Protein AF-A0A822ZTQ2-F1 (afdb_monomer_lite)

InterPro domains:
  IPR008930 Terpenoid cyclases/protein prenyltransferase alpha-alpha toroid [SSF48239] (1-76)
  IPR018333 Squalene cyclase [PTHR11764] (1-76)
  IPR032697 Squalene cyclase, N-terminal [PF13249] (3-76)

pLDDT: mean 95.67, std 2.33, range [83.5, 98.31]

Sequence (76 aa):
MFSTVLNYISTSILGEGPEGGRDRAVPRARKWIHDHGGATTIPSWGKTWLSIFGVYEWEGSNPMPPEFWLLPSFFP

Radius of gyration: 16.38 Å; chains: 1; bounding box: 33×24×50 Å

Structure (mmCIF, N/CA/C/O backbone):
data_AF-A0A822ZTQ2-F1
#
_entry.id   AF-A0A822ZTQ2-F1
#
loop_
_atom_site.group_PDB
_atom_site.id
_atom_site.type_symbol
_atom_site.label_atom_id
_atom_site.label_alt_id
_atom_site.label_comp_id
_atom_site.label_asym_id
_atom_site.label_entity_id
_atom_site.label_seq_id
_atom_site.pdbx_PDB_ins_code
_atom_site.Cartn_x
_atom_site.Cartn_y
_atom_site.Cartn_z
_atom_site.occupancy
_atom_site.B_iso_or_equiv
_atom_site.auth_seq_id
_atom_site.auth_comp_id
_atom_site.auth_asym_id
_atom_site.auth_atom_id
_atom_site.pdbx_PDB_model_num
ATOM 1 N N . MET A 1 1 ? -10.844 -2.443 0.834 1.00 96.38 1 MET A N 1
ATOM 2 C CA . MET A 1 1 ? -9.470 -2.396 1.372 1.00 96.38 1 MET A CA 1
ATOM 3 C C . MET A 1 1 ? -8.737 -1.122 0.956 1.00 96.38 1 MET A C 1
ATOM 5 O O . MET A 1 1 ? -8.480 -0.313 1.831 1.00 96.38 1 MET A O 1
ATOM 9 N N . PHE A 1 2 ? -8.483 -0.888 -0.342 1.00 96.88 2 PHE A N 1
ATOM 10 C CA . PHE A 1 2 ? -7.735 0.281 -0.856 1.00 96.88 2 PHE A CA 1
ATOM 11 C C . PHE A 1 2 ? -8.146 1.635 -0.257 1.00 96.88 2 PHE A C 1
ATOM 13 O O . PHE A 1 2 ? -7.377 2.228 0.495 1.00 96.88 2 PHE A O 1
ATOM 20 N N . SER A 1 3 ? -9.374 2.090 -0.523 1.00 97.38 3 SER A N 1
ATOM 21 C CA . SER A 1 3 ? -9.834 3.406 -0.065 1.00 97.38 3 SER A CA 1
ATOM 22 C C . SER A 1 3 ? -9.869 3.517 1.456 1.00 97.38 3 SER A C 1
ATOM 24 O O . SER A 1 3 ? -9.461 4.540 1.995 1.00 97.38 3 SER A O 1
ATOM 26 N N . THR A 1 4 ? -10.321 2.477 2.163 1.00 97.75 4 THR A N 1
ATOM 27 C CA . THR A 1 4 ? -10.415 2.509 3.629 1.00 97.75 4 THR A CA 1
ATOM 28 C C .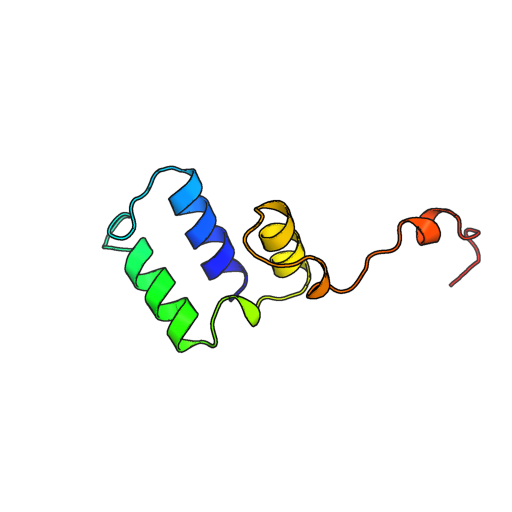 THR A 1 4 ? -9.041 2.622 4.280 1.00 97.75 4 THR A C 1
ATOM 30 O O . THR A 1 4 ? -8.872 3.458 5.156 1.00 97.75 4 THR A O 1
ATOM 33 N N . VAL A 1 5 ? -8.055 1.830 3.842 1.00 98.06 5 VAL A N 1
ATOM 34 C CA . VAL A 1 5 ? -6.692 1.867 4.399 1.00 98.06 5 VAL A CA 1
ATOM 35 C C . VAL A 1 5 ? -6.017 3.202 4.107 1.00 98.06 5 VAL A C 1
ATOM 37 O O . VAL A 1 5 ? -5.465 3.805 5.023 1.00 98.06 5 VAL A O 1
ATOM 40 N N . LEU A 1 6 ? -6.083 3.689 2.863 1.00 97.69 6 LEU A N 1
ATOM 41 C CA . LEU A 1 6 ? -5.435 4.952 2.509 1.00 97.69 6 LEU A CA 1
ATOM 42 C C . LEU A 1 6 ? -6.060 6.137 3.244 1.00 97.69 6 LEU A C 1
ATOM 44 O O . LEU A 1 6 ? -5.325 6.920 3.830 1.00 97.69 6 LEU A O 1
ATOM 48 N N . ASN A 1 7 ? -7.393 6.230 3.305 1.00 96.81 7 ASN A N 1
ATOM 49 C CA . ASN A 1 7 ? -8.042 7.306 4.059 1.00 96.81 7 ASN A CA 1
ATOM 50 C C . ASN A 1 7 ? -7.800 7.177 5.568 1.00 96.81 7 ASN A C 1
ATOM 52 O O . ASN A 1 7 ? -7.605 8.187 6.235 1.00 96.81 7 ASN A O 1
ATOM 56 N N . TYR A 1 8 ? -7.757 5.957 6.112 1.00 97.12 8 TYR A N 1
ATOM 57 C CA . TYR A 1 8 ? -7.378 5.731 7.507 1.00 97.12 8 TYR A CA 1
ATOM 58 C C . TYR A 1 8 ? -5.968 6.279 7.796 1.00 97.12 8 TYR A C 1
ATOM 60 O O . TYR A 1 8 ? -5.785 7.038 8.745 1.00 97.12 8 TYR A O 1
ATOM 68 N N . ILE A 1 9 ? -4.989 5.997 6.933 1.00 95.88 9 ILE A N 1
ATOM 69 C CA . ILE A 1 9 ? -3.636 6.563 7.055 1.00 95.88 9 ILE A CA 1
ATOM 70 C C . ILE A 1 9 ? -3.655 8.085 6.892 1.00 95.88 9 ILE A C 1
ATOM 72 O O . ILE A 1 9 ? -3.021 8.782 7.680 1.00 95.88 9 ILE A O 1
ATOM 76 N N . SER A 1 10 ? -4.419 8.622 5.935 1.00 96.25 10 SER A N 1
ATOM 77 C CA . SER A 1 10 ? -4.566 10.070 5.760 1.00 96.25 10 SER A CA 1
ATOM 78 C C . SER A 1 10 ? -5.092 10.751 7.022 1.00 96.25 10 SER A C 1
ATOM 80 O O . SER A 1 10 ? -4.570 11.797 7.389 1.00 96.25 10 SER A O 1
ATOM 82 N N . THR A 1 11 ? -6.061 10.156 7.730 1.00 95.56 11 THR A N 1
ATOM 83 C CA . THR A 1 11 ? -6.527 10.716 9.010 1.00 95.56 11 THR A CA 1
ATOM 84 C C . THR A 1 11 ? -5.411 10.764 10.051 1.00 95.56 11 THR A C 1
ATOM 86 O O . THR A 1 11 ? -5.249 11.786 10.712 1.00 95.56 11 THR A O 1
ATOM 89 N N . S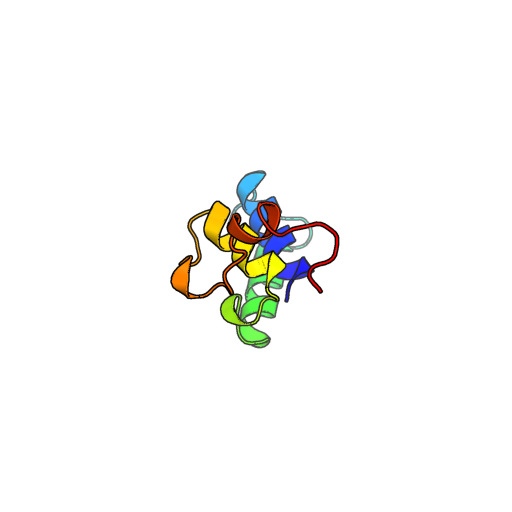ER A 1 12 ? -4.574 9.724 10.138 1.00 92.69 12 SER A N 1
ATOM 90 C CA . SER A 1 12 ? -3.413 9.719 11.036 1.00 92.69 12 SER A CA 1
ATOM 91 C C . SER A 1 12 ? -2.370 10.778 10.659 1.00 92.69 12 SER A C 1
ATOM 93 O O . SER A 1 12 ? -1.860 11.463 11.539 1.00 92.69 12 SER A O 1
ATOM 95 N N . ILE A 1 13 ? -2.089 10.966 9.364 1.00 95.38 13 ILE A N 1
ATOM 96 C CA . ILE A 1 13 ? -1.180 12.018 8.868 1.00 95.38 13 ILE A CA 1
ATOM 97 C C . ILE A 1 13 ? -1.717 13.417 9.202 1.00 95.38 13 ILE A C 1
ATOM 99 O O . ILE A 1 13 ? -0.946 14.310 9.541 1.00 95.38 13 ILE A O 1
ATOM 103 N N . LEU A 1 14 ? -3.037 13.603 9.145 1.00 96.25 14 LEU A N 1
ATOM 104 C CA . LEU A 1 14 ? -3.707 14.856 9.506 1.00 96.25 14 LEU A CA 1
ATOM 105 C C . LEU A 1 14 ? -3.808 15.086 11.026 1.00 96.25 14 LEU A C 1
ATOM 107 O O . LEU A 1 14 ? -4.370 16.094 11.448 1.00 96.25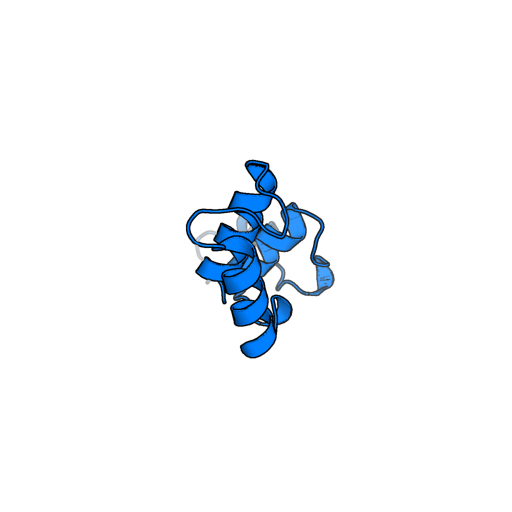 14 LEU A O 1
ATOM 111 N N . GLY A 1 15 ? -3.252 14.190 11.846 1.00 95.50 15 GLY A N 1
ATOM 112 C CA . GLY A 1 15 ? -3.177 14.343 13.299 1.00 95.50 15 GLY A CA 1
ATOM 113 C C . GLY A 1 15 ? -4.361 13.763 14.073 1.00 95.50 15 GLY A C 1
ATOM 114 O O . GLY A 1 15 ? -4.440 13.962 15.285 1.00 95.50 15 GLY A O 1
ATOM 115 N N . GLU A 1 16 ? -5.270 13.028 13.425 1.00 96.44 16 GLU A N 1
ATOM 116 C CA . GLU A 1 16 ? -6.335 12.322 14.139 1.00 96.44 16 GLU A CA 1
ATOM 117 C C . GLU A 1 16 ? -5.756 11.172 14.970 1.00 96.44 16 GLU A C 1
ATOM 119 O O . GLU A 1 16 ? -5.017 10.312 14.478 1.00 96.44 16 GLU A O 1
ATOM 124 N N . GLY A 1 17 ? -6.123 11.139 16.251 1.00 94.81 17 GLY A N 1
ATOM 125 C CA . GLY A 1 17 ? -5.730 10.063 17.154 1.00 94.81 17 GLY A CA 1
ATOM 126 C C . GLY A 1 17 ? -6.445 8.735 16.851 1.00 94.81 17 GLY A C 1
ATOM 127 O O . GLY A 1 17 ? -7.426 8.702 16.109 1.00 94.81 17 GLY A O 1
ATOM 128 N N . PRO A 1 18 ? -6.026 7.621 17.484 1.00 93.50 18 PRO A N 1
ATOM 129 C CA . PRO A 1 18 ? -6.647 6.298 17.319 1.00 93.50 18 PRO A CA 1
ATOM 130 C C . PRO A 1 18 ? -8.155 6.242 17.600 1.00 93.50 18 PRO A C 1
ATOM 132 O O . PRO A 1 18 ? -8.846 5.398 17.037 1.00 93.50 18 PRO A O 1
ATOM 135 N N . GLU A 1 19 ? -8.644 7.142 18.454 1.00 95.50 19 GLU A N 1
ATOM 136 C CA . GLU A 1 19 ? -10.055 7.293 18.833 1.00 95.50 19 GLU A CA 1
ATOM 137 C C . GLU A 1 19 ? -10.732 8.501 18.159 1.00 95.50 19 GLU A C 1
ATOM 139 O O . GLU A 1 19 ? -11.862 8.849 18.499 1.00 95.50 19 GLU A O 1
ATOM 144 N N . GLY A 1 20 ? -10.028 9.150 17.228 1.00 93.81 20 GLY A N 1
ATOM 145 C CA . GLY A 1 20 ? -10.427 10.390 16.574 1.00 93.81 20 GLY A CA 1
ATOM 146 C C . GLY A 1 20 ? -11.369 10.217 15.383 1.00 93.81 20 GLY A C 1
ATOM 147 O O . GLY A 1 20 ? -11.902 9.137 15.084 1.00 93.81 20 GLY A O 1
ATOM 148 N N . GLY A 1 21 ? -11.557 11.329 14.680 1.00 93.25 21 GLY A N 1
ATOM 149 C CA . GLY A 1 21 ? -12.471 11.481 13.562 1.00 93.25 21 GLY A CA 1
ATOM 150 C C . GLY A 1 21 ? -13.936 11.606 13.984 1.00 93.25 21 GLY A C 1
ATOM 151 O O . GLY A 1 21 ? -14.385 11.093 15.015 1.00 93.25 21 GLY A O 1
ATOM 152 N N . ARG A 1 22 ? -14.719 12.267 13.128 1.00 92.12 22 ARG A N 1
ATOM 153 C CA . ARG A 1 22 ? -16.170 12.409 13.295 1.00 92.12 22 ARG A CA 1
ATOM 154 C C . ARG A 1 22 ? -16.827 11.041 13.497 1.00 92.12 22 ARG A C 1
ATOM 156 O O . ARG A 1 22 ? -16.545 10.103 12.755 1.00 92.12 22 ARG A O 1
ATOM 163 N N . ASP A 1 23 ? -17.699 10.935 14.496 1.00 93.44 23 ASP A N 1
ATOM 164 C CA . ASP A 1 23 ? -18.440 9.707 14.816 1.00 93.44 23 ASP A CA 1
ATOM 165 C C . ASP A 1 23 ? -17.531 8.472 14.991 1.00 93.44 23 ASP A C 1
ATOM 167 O O . ASP A 1 23 ? -17.877 7.356 14.584 1.00 93.44 23 ASP A O 1
ATOM 171 N N . ARG A 1 24 ? -16.336 8.681 15.571 1.00 94.94 24 ARG A N 1
ATOM 172 C CA . ARG A 1 24 ? -15.311 7.647 15.785 1.00 94.94 24 ARG A CA 1
ATOM 173 C C . ARG A 1 24 ? -14.934 6.934 14.480 1.00 94.94 24 ARG A C 1
ATOM 175 O O . ARG A 1 24 ? -14.838 5.704 14.424 1.00 94.94 24 ARG A O 1
ATOM 182 N N . ALA A 1 25 ? -14.755 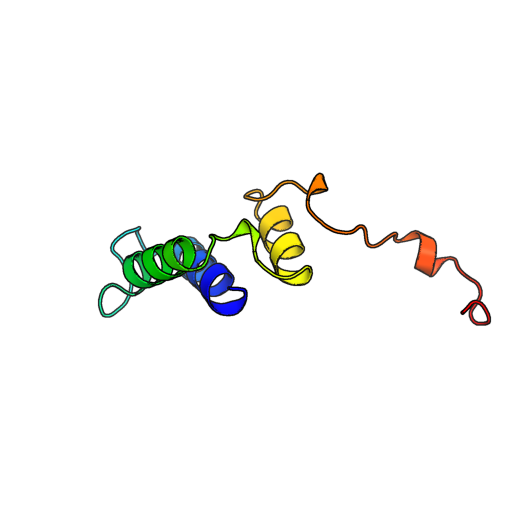7.697 13.401 1.00 95.50 25 ALA A N 1
ATOM 183 C CA . ALA A 1 25 ? -14.424 7.160 12.083 1.00 95.50 25 ALA A CA 1
ATOM 184 C C . ALA A 1 25 ? -13.107 6.363 12.073 1.00 95.50 25 ALA A C 1
ATOM 186 O O . ALA A 1 25 ? -13.056 5.307 11.441 1.00 95.50 25 ALA A O 1
ATOM 187 N N . VAL A 1 26 ? -12.075 6.811 12.800 1.00 97.56 26 VAL A N 1
ATOM 188 C CA . VAL A 1 26 ? -10.758 6.149 12.848 1.00 97.56 26 VAL A CA 1
ATOM 189 C C . VAL A 1 26 ? -10.842 4.723 13.417 1.00 97.56 26 VAL A C 1
ATOM 191 O O . VAL A 1 26 ? -10.467 3.783 12.705 1.00 97.56 26 VAL A O 1
ATOM 194 N N . PRO A 1 27 ? -11.382 4.484 14.631 1.00 97.88 27 PRO A N 1
ATOM 195 C CA . PRO A 1 27 ? -11.474 3.127 15.171 1.00 97.88 27 PRO A CA 1
ATOM 196 C C . PRO A 1 27 ? -12.455 2.246 14.379 1.00 97.88 27 PRO A C 1
ATOM 198 O O . PRO A 1 27 ? -12.228 1.043 14.244 1.00 97.88 27 PRO A O 1
ATOM 201 N N . ARG A 1 28 ? -13.508 2.821 13.777 1.00 97.50 28 ARG A N 1
ATOM 202 C CA . ARG A 1 28 ? -14.420 2.084 12.883 1.00 97.50 28 ARG A CA 1
ATOM 203 C C . ARG A 1 28 ? -13.726 1.611 11.609 1.00 97.50 28 ARG A C 1
ATOM 205 O O . ARG A 1 28 ? -13.898 0.456 11.224 1.00 97.50 28 ARG A O 1
ATOM 212 N N . ALA A 1 29 ? -12.939 2.477 10.973 1.00 97.88 29 ALA A N 1
ATOM 213 C CA . ALA A 1 29 ? -12.152 2.122 9.799 1.00 97.88 29 ALA A CA 1
ATOM 214 C C . ALA A 1 29 ? -11.115 1.047 10.143 1.00 97.88 29 ALA A C 1
ATOM 216 O O . ALA A 1 29 ? -11.025 0.050 9.428 1.00 97.88 29 ALA A O 1
ATOM 217 N N . ARG A 1 30 ? -10.412 1.182 11.279 1.00 97.75 30 ARG A N 1
ATOM 218 C CA . ARG A 1 30 ? -9.480 0.159 11.780 1.00 97.75 30 ARG A CA 1
ATOM 219 C C . ARG A 1 30 ? -10.171 -1.193 11.966 1.00 97.75 30 ARG A C 1
ATOM 221 O O . ARG A 1 30 ? -9.679 -2.196 11.456 1.00 97.75 30 ARG A O 1
ATOM 228 N N . LYS A 1 31 ? -11.327 -1.223 12.640 1.00 98.19 31 LYS A N 1
ATOM 229 C CA . LYS A 1 31 ? -12.112 -2.453 12.822 1.00 98.19 31 LYS A CA 1
ATOM 230 C C . LYS A 1 31 ? -12.488 -3.072 11.476 1.00 98.19 31 LYS A C 1
ATOM 232 O O . LYS A 1 31 ? -12.238 -4.251 11.259 1.00 98.19 31 LYS A O 1
ATOM 237 N N . TRP A 1 32 ? -13.027 -2.267 10.560 1.00 98.25 32 TRP A N 1
ATOM 238 C CA . TRP A 1 32 ? -13.404 -2.735 9.228 1.00 98.25 32 TRP A CA 1
ATOM 239 C C . TRP A 1 32 ? -12.209 -3.334 8.475 1.00 98.25 32 TRP A C 1
ATOM 241 O O . TRP A 1 32 ? -12.347 -4.393 7.873 1.00 98.25 32 TRP A O 1
ATOM 251 N N . ILE A 1 33 ? -11.027 -2.708 8.543 1.00 98.31 33 ILE A N 1
ATOM 252 C CA . ILE A 1 33 ? -9.798 -3.227 7.924 1.00 98.31 33 ILE A CA 1
ATOM 253 C C . ILE A 1 33 ? -9.457 -4.614 8.478 1.00 98.31 33 ILE A C 1
ATOM 255 O O . ILE A 1 33 ? -9.232 -5.532 7.691 1.00 98.31 33 ILE A O 1
ATOM 259 N N . HIS A 1 34 ? -9.447 -4.791 9.801 1.00 97.88 34 HIS A N 1
ATOM 260 C CA . HIS A 1 34 ? -9.135 -6.087 10.413 1.00 97.88 34 HIS A CA 1
ATOM 261 C C . HIS A 1 34 ? -10.171 -7.166 10.078 1.00 97.88 34 HIS A C 1
ATOM 263 O O . HIS A 1 34 ? -9.783 -8.268 9.700 1.00 97.88 34 HIS A O 1
ATOM 269 N N . ASP A 1 35 ? -11.465 -6.836 10.129 1.00 98.19 35 ASP A N 1
ATOM 270 C CA . ASP A 1 35 ? -1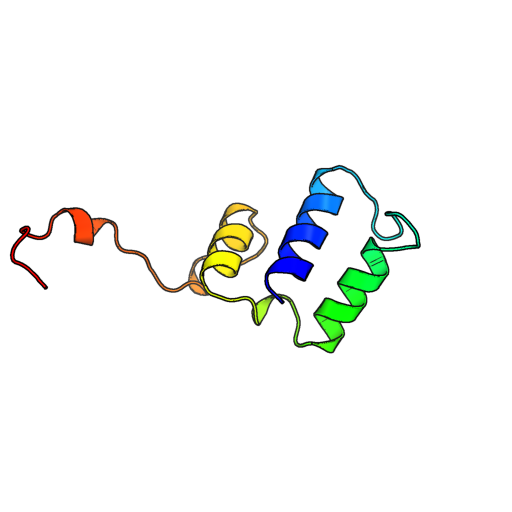2.551 -7.774 9.810 1.00 98.19 35 ASP A CA 1
ATOM 271 C C . ASP A 1 35 ? -12.508 -8.260 8.344 1.00 98.19 35 ASP A C 1
ATOM 273 O O . ASP A 1 35 ? -13.043 -9.319 8.030 1.00 98.19 35 ASP A O 1
ATOM 277 N N . HIS A 1 36 ? -11.870 -7.503 7.442 1.00 97.50 36 HIS A N 1
ATOM 278 C CA . HIS A 1 36 ? -11.810 -7.792 6.001 1.00 97.50 36 HIS A CA 1
ATOM 279 C C . HIS A 1 36 ? -10.415 -8.244 5.536 1.00 97.50 36 HIS A C 1
ATOM 281 O O . HIS A 1 36 ? -10.026 -7.991 4.396 1.00 97.50 36 HIS A O 1
ATOM 287 N N . GLY A 1 37 ? -9.653 -8.906 6.411 1.00 95.94 37 GLY A N 1
ATOM 288 C CA . GLY A 1 37 ? -8.371 -9.533 6.060 1.00 95.94 37 GLY A CA 1
ATOM 289 C C . GLY A 1 37 ? -7.142 -8.635 6.222 1.00 95.94 37 GLY A C 1
ATOM 290 O O . GLY A 1 37 ? -6.031 -9.054 5.910 1.00 95.94 37 GLY A O 1
ATOM 291 N N . GLY A 1 38 ? -7.311 -7.420 6.742 1.00 97.06 38 GLY A N 1
ATOM 292 C CA . GLY A 1 38 ? -6.208 -6.519 7.058 1.00 97.06 38 GLY A CA 1
ATOM 293 C C . GLY A 1 38 ? -5.599 -5.812 5.846 1.00 97.06 38 GLY A C 1
ATOM 294 O O . GLY A 1 38 ? -5.895 -6.101 4.684 1.00 97.06 38 GLY A O 1
ATOM 295 N N . ALA A 1 39 ? -4.704 -4.863 6.131 1.00 96.94 39 ALA A N 1
ATOM 296 C CA . ALA A 1 39 ? -4.087 -4.002 5.121 1.00 96.94 39 ALA A CA 1
ATOM 297 C C . ALA A 1 39 ? -3.209 -4.758 4.103 1.00 96.94 39 ALA A C 1
ATOM 299 O O . ALA A 1 39 ? -2.942 -4.233 3.029 1.00 96.94 39 ALA A O 1
ATOM 300 N N . THR A 1 40 ? -2.804 -5.998 4.387 1.00 95.00 40 THR A N 1
ATOM 301 C CA . THR A 1 40 ? -2.012 -6.835 3.468 1.00 95.00 40 THR A CA 1
ATOM 302 C C . THR A 1 40 ? -2.794 -7.268 2.223 1.00 95.00 40 THR A C 1
ATOM 304 O O . THR A 1 40 ? -2.183 -7.568 1.198 1.00 95.00 40 THR A O 1
ATOM 307 N N . THR A 1 41 ? -4.132 -7.243 2.270 1.00 95.69 41 THR A N 1
ATOM 308 C CA . THR A 1 41 ? -5.024 -7.559 1.133 1.00 95.69 41 THR A CA 1
ATOM 309 C C . THR A 1 41 ? -5.259 -6.370 0.190 1.00 95.69 41 THR A C 1
ATOM 311 O O . THR A 1 41 ? -6.085 -6.430 -0.723 1.00 95.69 41 THR A O 1
ATOM 314 N N . ILE A 1 42 ? -4.565 -5.249 0.408 1.00 97.50 42 ILE A N 1
ATOM 315 C CA . ILE A 1 42 ? -4.668 -4.056 -0.431 1.00 97.50 42 ILE A CA 1
ATOM 316 C C . ILE A 1 42 ? -4.124 -4.327 -1.857 1.00 97.50 42 ILE A C 1
ATOM 318 O O . ILE A 1 42 ? -3.146 -5.065 -2.008 1.00 97.50 42 ILE A O 1
ATOM 322 N N . PRO A 1 43 ? -4.726 -3.755 -2.922 1.00 96.69 43 PRO A N 1
ATOM 323 C CA . PRO A 1 43 ? -4.218 -3.907 -4.291 1.00 96.69 43 PRO A CA 1
ATOM 324 C C . PRO A 1 43 ? -2.822 -3.294 -4.480 1.00 96.69 43 PRO A C 1
ATOM 326 O O . PRO A 1 43 ? -2.361 -2.512 -3.648 1.00 96.69 43 PRO A O 1
ATOM 329 N N . SER A 1 44 ? -2.178 -3.613 -5.610 1.00 95.56 44 SER A N 1
ATOM 330 C CA . SER A 1 44 ? -0.784 -3.251 -5.936 1.00 95.56 44 SER A CA 1
ATOM 331 C C . SER A 1 44 ? -0.439 -1.787 -5.654 1.00 95.56 44 SER A C 1
ATOM 333 O O . SER A 1 44 ? 0.474 -1.518 -4.882 1.00 95.56 44 SER A O 1
ATOM 335 N N . TRP A 1 45 ? -1.222 -0.846 -6.184 1.00 95.44 45 TRP A N 1
ATOM 336 C CA . TRP A 1 45 ? -1.022 0.589 -5.954 1.00 95.44 45 TRP A CA 1
ATOM 337 C C . TRP A 1 45 ? -1.110 0.987 -4.480 1.00 95.44 45 TRP A C 1
ATOM 339 O O . TRP A 1 45 ? -0.435 1.911 -4.037 1.00 95.44 45 TRP A O 1
ATOM 349 N N . GLY A 1 46 ? -1.931 0.286 -3.698 1.00 96.94 46 GLY A N 1
ATOM 350 C CA . GLY A 1 46 ? -1.999 0.500 -2.259 1.00 96.94 46 GLY A CA 1
ATOM 351 C C . GLY A 1 46 ? -0.729 0.039 -1.565 1.00 96.94 46 GLY A C 1
ATOM 352 O O . GLY A 1 46 ? -0.204 0.781 -0.745 1.00 96.94 46 GLY A O 1
ATOM 353 N N . LYS A 1 47 ? -0.192 -1.128 -1.938 1.00 97.06 47 LYS A N 1
ATOM 354 C CA . LYS A 1 47 ? 1.083 -1.624 -1.402 1.00 97.06 47 LYS A CA 1
ATOM 355 C C . LYS A 1 47 ? 2.228 -0.655 -1.685 1.00 97.06 47 LYS A C 1
ATOM 357 O O . LYS A 1 47 ? 3.007 -0.376 -0.780 1.00 97.06 47 LYS A O 1
ATOM 362 N N . THR A 1 48 ? 2.278 -0.079 -2.889 1.00 95.75 48 THR A N 1
ATOM 363 C CA . THR A 1 48 ? 3.251 0.965 -3.240 1.00 95.75 48 THR A CA 1
ATOM 364 C C . THR A 1 48 ? 3.163 2.152 -2.281 1.00 95.75 48 THR A C 1
ATOM 366 O O . THR A 1 48 ? 4.170 2.521 -1.688 1.00 95.75 48 THR A O 1
ATOM 369 N N . TRP A 1 49 ? 1.967 2.708 -2.048 1.00 96.38 49 TRP A N 1
ATOM 370 C CA . TRP A 1 49 ? 1.792 3.810 -1.093 1.00 96.38 49 TRP A CA 1
ATOM 371 C C . TRP A 1 49 ? 2.169 3.427 0.340 1.00 96.38 49 TRP A C 1
ATOM 373 O O . TRP A 1 49 ? 2.856 4.191 1.010 1.00 96.38 49 TRP A O 1
ATOM 383 N N . LEU A 1 50 ? 1.773 2.242 0.811 1.00 97.00 50 LEU A N 1
ATOM 384 C CA . LEU A 1 50 ? 2.154 1.762 2.143 1.00 97.00 50 LEU A CA 1
ATOM 385 C C . LEU A 1 50 ? 3.672 1.596 2.295 1.00 97.00 50 LEU A C 1
ATOM 387 O O . LEU A 1 50 ? 4.212 1.900 3.357 1.00 97.00 50 LEU A O 1
ATOM 391 N N . SER A 1 51 ? 4.352 1.156 1.234 1.00 96.69 51 SER A N 1
ATOM 392 C CA . SER A 1 51 ? 5.812 1.015 1.212 1.00 96.69 51 SER A CA 1
ATOM 393 C C . SER A 1 51 ? 6.506 2.378 1.212 1.00 96.69 51 SER A C 1
ATOM 395 O O . SER A 1 51 ? 7.469 2.576 1.946 1.00 96.69 51 SER A O 1
ATOM 397 N N . ILE A 1 52 ? 5.968 3.360 0.472 1.00 96.00 52 ILE A N 1
ATOM 398 C CA . ILE A 1 52 ? 6.424 4.762 0.515 1.00 96.00 52 ILE A CA 1
ATOM 399 C C . ILE A 1 52 ? 6.284 5.340 1.930 1.00 96.00 52 ILE A C 1
ATOM 401 O O . ILE A 1 52 ? 7.182 6.033 2.399 1.00 96.00 52 ILE A O 1
ATOM 405 N N . PHE A 1 53 ? 5.186 5.038 2.629 1.00 95.75 53 PHE A N 1
ATOM 406 C CA . PHE A 1 53 ? 4.985 5.456 4.020 1.00 95.75 53 PHE A CA 1
ATOM 407 C C . PHE A 1 53 ? 5.808 4.651 5.042 1.00 95.75 53 PHE A C 1
ATOM 409 O O . PHE A 1 53 ? 5.770 4.978 6.226 1.00 95.75 53 PHE A O 1
ATOM 416 N N . GLY A 1 54 ? 6.535 3.609 4.623 1.00 96.50 54 GLY A N 1
ATOM 417 C CA . GLY A 1 54 ? 7.370 2.788 5.506 1.00 96.50 54 GLY A CA 1
ATOM 418 C C . GLY A 1 54 ? 6.595 1.841 6.428 1.00 96.50 54 GLY A C 1
ATOM 419 O O . GLY A 1 54 ? 7.127 1.418 7.450 1.00 96.50 54 GLY A O 1
ATOM 420 N N . VAL A 1 55 ? 5.339 1.513 6.100 1.00 96.50 55 VAL A N 1
ATOM 421 C CA . VAL A 1 55 ? 4.477 0.608 6.896 1.00 96.50 55 VAL A CA 1
ATOM 422 C C . VAL A 1 55 ? 4.192 -0.725 6.194 1.00 96.50 55 VAL A C 1
ATOM 424 O O . VAL A 1 55 ? 3.349 -1.504 6.641 1.00 96.50 55 VAL A O 1
ATOM 427 N N . TYR A 1 56 ? 4.862 -0.978 5.071 1.00 97.12 56 TYR A N 1
ATOM 428 C CA . TYR A 1 56 ? 4.804 -2.222 4.312 1.00 97.12 56 TYR A CA 1
ATOM 429 C C . TYR A 1 56 ? 6.151 -2.459 3.624 1.00 97.12 56 TYR A C 1
ATOM 431 O O . TYR A 1 56 ? 6.759 -1.516 3.125 1.00 97.12 56 TYR A O 1
ATOM 439 N N . GLU A 1 57 ? 6.613 -3.706 3.596 1.00 97.25 57 GLU A N 1
ATOM 440 C CA . GLU A 1 57 ? 7.892 -4.058 2.974 1.00 97.25 57 GLU A CA 1
ATOM 441 C C . GLU A 1 57 ? 7.800 -4.006 1.445 1.00 97.25 57 GLU A C 1
ATOM 443 O O . GLU A 1 57 ? 6.877 -4.569 0.844 1.00 97.25 57 GLU A O 1
ATOM 448 N N . TRP A 1 58 ? 8.791 -3.387 0.798 1.00 96.19 58 TRP A N 1
ATOM 449 C CA . TRP A 1 58 ? 8.852 -3.291 -0.667 1.00 96.19 58 TRP A CA 1
ATOM 450 C C . TRP A 1 58 ? 8.853 -4.664 -1.349 1.00 96.19 58 TRP A C 1
ATOM 452 O O . TRP A 1 58 ? 8.266 -4.807 -2.420 1.00 96.19 58 TRP A O 1
ATOM 462 N N . GLU A 1 59 ? 9.424 -5.682 -0.700 1.00 95.62 59 GLU A N 1
ATOM 463 C CA . GLU A 1 59 ? 9.445 -7.076 -1.166 1.00 95.62 59 GLU A CA 1
ATOM 464 C C . GLU A 1 59 ? 8.039 -7.676 -1.354 1.00 95.62 59 GLU A C 1
ATOM 466 O O . GLU A 1 59 ? 7.856 -8.609 -2.132 1.00 95.62 59 GLU A O 1
ATOM 471 N N . GLY A 1 60 ? 7.015 -7.130 -0.685 1.00 94.62 60 GLY A N 1
ATOM 472 C CA . GLY A 1 60 ? 5.622 -7.553 -0.853 1.00 94.62 60 GLY A CA 1
ATOM 473 C C . GLY A 1 60 ? 4.904 -6.931 -2.061 1.00 94.62 60 GLY A C 1
ATOM 474 O O . GLY A 1 60 ? 3.737 -7.265 -2.326 1.00 94.62 60 GLY A O 1
ATOM 475 N N . SER A 1 61 ? 5.557 -6.002 -2.768 1.00 95.19 61 SER A N 1
ATOM 476 C CA . SER A 1 61 ? 5.038 -5.316 -3.954 1.00 95.19 61 SER A CA 1
ATOM 477 C C . SER A 1 61 ? 5.559 -5.962 -5.237 1.00 95.19 61 SER A C 1
ATOM 479 O O . SER A 1 61 ? 6.726 -6.329 -5.335 1.00 95.19 61 SER A O 1
ATOM 481 N N . ASN A 1 62 ? 4.705 -6.051 -6.260 1.00 92.19 62 ASN A N 1
ATOM 482 C CA . ASN A 1 62 ? 5.178 -6.439 -7.588 1.00 92.19 62 ASN A CA 1
ATOM 483 C C . ASN A 1 62 ? 6.125 -5.347 -8.114 1.00 92.19 62 ASN A C 1
ATOM 485 O O . ASN A 1 62 ? 5.762 -4.167 -8.038 1.00 92.19 62 ASN A O 1
ATOM 489 N N . PRO A 1 63 ? 7.300 -5.706 -8.654 1.00 90.38 63 PRO A N 1
ATOM 490 C CA . PRO A 1 63 ? 8.243 -4.722 -9.161 1.00 90.38 63 PRO A CA 1
ATOM 491 C C . PRO A 1 63 ? 7.656 -3.980 -10.368 1.00 90.38 63 PRO A C 1
ATOM 493 O O . PRO A 1 63 ? 6.984 -4.574 -11.212 1.00 90.38 63 PRO A O 1
ATOM 496 N N . MET A 1 64 ? 7.949 -2.681 -10.461 1.00 89.12 64 MET A N 1
ATOM 497 C CA . MET A 1 64 ? 7.813 -1.890 -11.687 1.00 89.12 64 MET A CA 1
ATOM 498 C C . MET A 1 64 ? 9.225 -1.505 -12.147 1.00 89.12 64 MET A C 1
ATOM 500 O O . MET A 1 64 ? 9.734 -0.472 -11.710 1.00 89.12 64 MET A O 1
ATOM 504 N N . PRO A 1 65 ? 9.884 -2.357 -12.954 1.00 92.50 65 PRO A N 1
ATOM 505 C CA . PRO A 1 65 ? 11.258 -2.147 -13.385 1.00 92.50 65 PRO A CA 1
ATOM 506 C C . PRO A 1 65 ? 11.355 -0.864 -14.223 1.00 92.50 65 PRO A C 1
ATOM 508 O O . PRO A 1 65 ? 10.683 -0.765 -15.257 1.00 92.50 65 PRO A O 1
ATOM 511 N N . PRO A 1 66 ? 12.167 0.129 -13.824 1.00 94.00 66 PRO A N 1
ATOM 512 C CA . PRO A 1 66 ? 12.408 1.3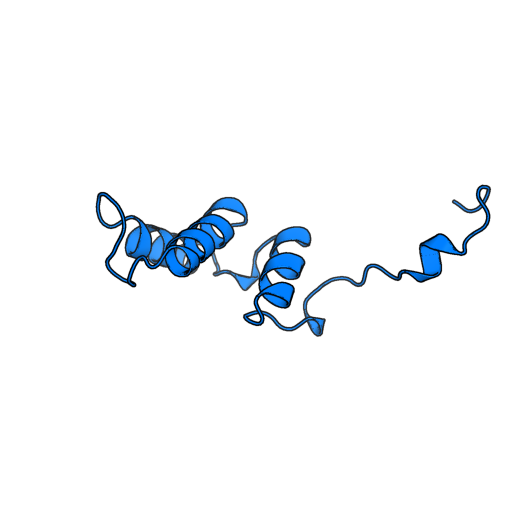02 -14.659 1.00 94.00 66 PRO A CA 1
ATOM 513 C C . PRO A 1 66 ? 13.129 0.952 -15.972 1.00 94.00 66 PRO A C 1
ATOM 515 O O . PRO A 1 66 ? 13.095 1.727 -16.922 1.00 94.00 66 PRO A O 1
ATOM 518 N N . GLU A 1 67 ? 13.742 -0.223 -16.081 1.00 96.62 67 GLU A N 1
ATOM 519 C CA . GLU A 1 67 ? 14.390 -0.713 -17.296 1.00 96.62 67 GLU A CA 1
ATOM 520 C C . GLU A 1 67 ? 13.414 -0.831 -18.475 1.00 96.62 67 GLU A C 1
ATOM 522 O O . GLU A 1 67 ? 13.844 -0.761 -19.625 1.00 96.62 67 GLU A O 1
ATOM 527 N N . PHE A 1 68 ? 12.100 -0.925 -18.224 1.00 93.50 68 PHE A N 1
ATOM 528 C CA . PHE A 1 68 ? 11.093 -0.891 -19.287 1.00 93.50 68 PHE A CA 1
ATOM 529 C C . PHE A 1 68 ? 11.117 0.406 -20.102 1.00 93.50 68 PHE A C 1
ATOM 531 O O . PHE A 1 68 ? 10.806 0.380 -21.289 1.00 93.50 68 PHE A O 1
ATOM 538 N N . TRP A 1 69 ? 11.562 1.522 -19.520 1.00 94.75 69 TRP A N 1
ATOM 539 C CA . TRP A 1 69 ? 11.719 2.786 -20.245 1.00 94.75 69 TRP A CA 1
ATOM 540 C C . TRP A 1 69 ? 12.858 2.761 -21.275 1.00 94.75 69 TRP A C 1
ATOM 542 O O . TRP A 1 69 ? 12.929 3.647 -22.123 1.00 94.75 69 TRP A O 1
ATOM 552 N N . LEU A 1 70 ? 13.751 1.767 -21.208 1.00 96.88 70 LEU A N 1
ATOM 553 C CA . LEU A 1 70 ? 14.863 1.588 -22.146 1.00 96.88 70 LEU A CA 1
ATOM 554 C C . LEU A 1 70 ? 14.484 0.719 -23.353 1.00 96.88 70 LEU A C 1
ATOM 556 O O . LEU A 1 70 ? 15.284 0.579 -24.281 1.00 96.88 70 LEU A O 1
ATOM 560 N N . LEU A 1 71 ? 13.295 0.110 -23.345 1.00 96.06 71 LEU A N 1
ATOM 561 C CA . LEU A 1 71 ? 12.844 -0.741 -24.438 1.00 96.06 71 LEU A CA 1
ATOM 562 C C . LEU A 1 71 ? 12.597 0.090 -25.709 1.00 96.06 71 LEU A C 1
ATOM 564 O O . LEU A 1 71 ? 12.095 1.215 -25.632 1.00 96.06 71 LEU A O 1
ATOM 568 N N . PRO A 1 72 ? 12.921 -0.446 -26.901 1.00 97.00 72 PRO A N 1
ATOM 569 C CA . PRO A 1 72 ? 12.545 0.192 -28.155 1.00 97.00 72 PRO A CA 1
ATOM 570 C C . PRO A 1 72 ? 11.027 0.374 -28.248 1.00 97.00 72 PRO A C 1
ATOM 572 O O . PRO A 1 72 ? 10.275 -0.490 -27.814 1.00 97.00 72 PRO A O 1
ATOM 575 N N . SER A 1 73 ? 10.561 1.435 -28.906 1.00 95.12 73 SER A N 1
ATOM 576 C CA . SER A 1 73 ? 9.121 1.724 -29.036 1.00 95.12 73 SER A CA 1
ATOM 577 C C . SER A 1 73 ? 8.314 0.663 -29.799 1.00 95.12 73 SER A C 1
ATOM 579 O O . SER A 1 73 ? 7.089 0.679 -29.742 1.00 95.12 73 SER A O 1
ATOM 581 N N . PHE A 1 74 ? 8.984 -0.232 -30.533 1.00 95.56 74 PHE A N 1
ATOM 582 C CA . PHE A 1 74 ? 8.362 -1.364 -31.227 1.00 95.56 74 PHE A CA 1
ATOM 583 C C . PHE A 1 74 ? 8.304 -2.643 -30.379 1.00 95.56 74 PHE A C 1
ATOM 585 O O . PHE A 1 74 ? 7.739 -3.641 -30.825 1.00 95.56 74 PHE A O 1
ATOM 592 N N . PHE A 1 75 ? 8.948 -2.650 -29.211 1.00 91.88 75 PHE A N 1
ATOM 593 C CA . PHE A 1 75 ? 8.895 -3.770 -28.283 1.00 91.88 75 PHE A CA 1
ATOM 594 C C . PHE A 1 75 ? 7.491 -3.829 -27.650 1.00 91.88 75 PHE A C 1
ATOM 596 O O . PHE A 1 75 ? 6.947 -2.765 -27.348 1.00 91.88 75 PHE A O 1
ATOM 603 N N . PRO A 1 76 ? 6.884 -5.027 -27.518 1.00 83.50 76 PRO A N 1
ATOM 604 C CA . PRO A 1 76 ? 5.521 -5.177 -27.006 1.00 83.50 76 PRO A CA 1
ATOM 605 C C . PRO A 1 76 ? 5.347 -4.679 -25.568 1.00 83.50 76 PRO A C 1
ATOM 607 O O . PRO A 1 76 ? 6.287 -4.847 -24.758 1.00 83.50 76 PRO A O 1
#

Secondary structure (DSSP, 8-state):
-HHHHHHHHHHHHTT--TT-SGGGHHHHHHHHHHHTT-GGG--HHHHHHHHHTTSS-GGGSPP--GGGGGS-TT--

Foldseek 3Di:
DQVLVVVLVVCVVVPADCQGDDPSSNVVSVVVQVVVPHQLPHDQVSLVVCVVVVNHPPVSHDDDDPCVVVDDPPDD

Organism: Nelumbo nucifera (NCBI:txid4432)